Protein AF-A0A0M4FQP2-F1 (afdb_monomer)

Organism: NCBI:txid1441095

Nearest PDB structures (foldseek):
  9crw-assembly1_B  TM=4.700E-01  e=6.001E+00  Candida albicans

Secondary structure (DSSP, 8-state):
--HHHHHHHHHHHHHHHHHHHHHHHHS-GGG--S-HHHHHHHHHHHHHHHHHHHHHHHHHTSPPPTTTT--HHHHHHHHHHHHHT---STT-HHHHHHHHHHHHHHHHHHHHHHHTS--

Radius of gyration: 24.29 Å; Cα contacts (8 Å, |Δi|>4): 59; chains: 1; bounding box: 56×30×66 Å

Mean predicted aligned error: 8.49 Å

Solvent-accessible surface area (backbone atoms only — not comparable to full-atom values): 6906 Å² total; per-residue (Å²): 132,60,63,71,61,54,44,52,52,45,51,51,54,34,51,54,23,48,50,47,38,50,51,39,72,74,31,59,84,95,69,44,88,54,50,74,66,59,36,54,49,21,53,52,45,38,55,51,39,49,51,50,50,51,51,52,50,52,60,73,65,51,76,77,66,92,67,68,91,61,52,63,70,57,48,50,54,50,42,54,56,54,56,73,69,55,80,66,68,91,87,34,63,64,59,53,51,51,50,52,53,48,52,55,50,42,52,54,52,53,52,52,58,66,64,64,78,75,127

Foldseek 3Di:
DPLVVVLVVLVVQLVVLVVLLCQQVVDDPVPRPRDPVSNVVSVVSNVVSVVVNVVSVVVVPDDDDPCPPDDLVVLVVVLVVLVVVQPDDDPSVVSVVVSVVSVVVSVVVVVVVVVVPPD

Sequence (119 aa):
MDWLEERKELERQLIDAKQVVMRYEGALKLYRSVTDSEYQQALKDVYTLYTAIHNGNHDAGKPADPYEGMSVSELRSIYDEKAAEYKGGAGSTRQAAELLSIDTRIQALESAEAGGETD

pLDDT: mean 90.95, std 9.93, range [40.38, 98.44]

Structure (mmCIF, N/CA/C/O backbone):
data_AF-A0A0M4FQP2-F1
#
_entry.id   AF-A0A0M4FQP2-F1
#
loop_
_atom_site.group_PDB
_atom_site.id
_atom_site.type_symbol
_atom_site.label_atom_id
_atom_site.label_alt_id
_atom_site.label_comp_id
_atom_site.label_asym_id
_atom_site.label_entity_id
_atom_site.label_seq_id
_atom_site.pdbx_PDB_ins_code
_atom_site.Cartn_x
_atom_site.Cartn_y
_atom_site.Cartn_z
_atom_site.occupancy
_atom_site.B_iso_or_equiv
_atom_site.auth_seq_id
_atom_site.auth_comp_id
_atom_site.auth_asym_id
_atom_site.auth_atom_id
_atom_site.pdbx_PDB_model_num
ATOM 1 N N . MET A 1 1 ? -3.928 11.722 -9.303 1.00 61.22 1 MET A N 1
ATOM 2 C CA . MET A 1 1 ? -4.256 12.249 -7.962 1.00 61.22 1 MET A CA 1
ATOM 3 C C . MET A 1 1 ? -2.954 12.402 -7.199 1.00 61.22 1 MET A C 1
ATOM 5 O O . MET A 1 1 ? -2.050 11.616 -7.447 1.00 61.22 1 MET A O 1
ATOM 9 N N . ASP A 1 2 ? -2.831 13.425 -6.356 1.00 89.31 2 ASP A N 1
ATOM 10 C CA . ASP A 1 2 ? -1.661 13.610 -5.491 1.00 89.31 2 ASP A CA 1
ATOM 11 C C . ASP A 1 2 ? -1.743 12.625 -4.316 1.00 89.31 2 ASP A C 1
ATOM 13 O O . ASP A 1 2 ? -2.689 12.689 -3.527 1.00 89.31 2 ASP A O 1
ATOM 17 N N . TRP A 1 3 ? -0.765 11.718 -4.209 1.00 92.19 3 TRP A N 1
ATOM 18 C CA . TRP A 1 3 ? -0.686 10.735 -3.123 1.00 92.19 3 TRP A CA 1
ATOM 19 C C . TRP A 1 3 ? -0.749 11.399 -1.745 1.00 92.19 3 TRP A C 1
ATOM 21 O O . TRP A 1 3 ? -1.318 10.834 -0.816 1.00 92.19 3 TRP A O 1
ATOM 31 N N . LEU A 1 4 ? -0.209 12.612 -1.588 1.00 92.88 4 LEU A N 1
ATOM 32 C CA . LEU A 1 4 ? -0.238 13.307 -0.302 1.00 92.88 4 LEU A CA 1
ATOM 33 C C . LEU A 1 4 ? -1.659 13.684 0.125 1.00 92.88 4 LEU A C 1
ATOM 35 O O . LEU A 1 4 ? -1.973 13.599 1.312 1.00 92.88 4 LEU A O 1
ATOM 39 N N . GLU A 1 5 ? -2.520 14.076 -0.812 1.00 94.31 5 GLU A N 1
ATOM 40 C CA . GLU A 1 5 ? -3.924 14.384 -0.518 1.00 94.31 5 GLU A CA 1
ATOM 41 C C . GLU A 1 5 ? -4.735 13.114 -0.248 1.00 94.31 5 GLU A C 1
ATOM 43 O O . GLU A 1 5 ? -5.488 13.058 0.725 1.00 94.31 5 GLU A O 1
ATOM 48 N N . GLU A 1 6 ? -4.521 12.056 -1.032 1.00 95.12 6 GLU A N 1
ATOM 49 C CA . GLU A 1 6 ? -5.155 10.754 -0.789 1.00 95.12 6 GLU A CA 1
ATOM 50 C C . GLU A 1 6 ? -4.748 10.172 0.572 1.00 95.12 6 GLU A C 1
ATOM 52 O O . GLU A 1 6 ? -5.590 9.728 1.354 1.00 95.12 6 GLU A O 1
ATOM 57 N N . ARG A 1 7 ? -3.462 10.259 0.916 1.00 96.56 7 ARG A N 1
ATOM 58 C CA . ARG A 1 7 ? -2.942 9.813 2.206 1.00 96.56 7 ARG A CA 1
ATOM 59 C C . ARG A 1 7 ? -3.582 10.560 3.375 1.00 96.56 7 ARG A C 1
ATOM 61 O O . ARG A 1 7 ? -3.926 9.915 4.362 1.00 96.56 7 ARG A O 1
ATOM 68 N N . LYS A 1 8 ? -3.744 11.886 3.291 1.00 97.12 8 LYS A N 1
ATOM 69 C CA . LYS A 1 8 ? -4.404 12.674 4.352 1.00 97.12 8 LYS A CA 1
ATOM 70 C C . LYS A 1 8 ? -5.832 12.194 4.595 1.00 97.12 8 LYS A C 1
ATOM 72 O O . LYS A 1 8 ? -6.256 12.093 5.746 1.00 97.12 8 LYS A O 1
ATOM 77 N N . GLU A 1 9 ? -6.563 11.881 3.528 1.00 97.31 9 GLU A N 1
ATOM 78 C CA . GLU A 1 9 ? -7.918 11.343 3.635 1.00 97.31 9 GLU A CA 1
ATOM 79 C C . GLU A 1 9 ? -7.926 9.965 4.309 1.00 97.31 9 GLU A C 1
ATOM 81 O O . GLU A 1 9 ? -8.690 9.743 5.250 1.00 97.31 9 GLU A O 1
ATOM 86 N N . LEU A 1 10 ? -7.031 9.064 3.896 1.00 97.75 10 LEU A N 1
ATOM 87 C CA . LEU A 1 10 ? -6.884 7.743 4.515 1.00 97.75 10 LEU A CA 1
ATOM 88 C C . LEU A 1 10 ? -6.498 7.844 6.000 1.00 97.75 10 LEU A C 1
ATOM 90 O O . LEU A 1 10 ? -7.023 7.103 6.831 1.00 97.75 10 LEU A O 1
ATOM 94 N N . GLU A 1 11 ? -5.609 8.773 6.359 1.00 98.19 11 GLU A N 1
ATOM 95 C CA . GLU A 1 11 ? -5.218 9.031 7.749 1.00 98.19 11 GLU A CA 1
ATOM 96 C C . GLU A 1 11 ? -6.398 9.548 8.583 1.00 98.19 11 GLU A C 1
ATOM 98 O O . GLU A 1 11 ? -6.580 9.101 9.720 1.00 98.19 11 GLU A O 1
ATOM 103 N N . ARG A 1 12 ? -7.239 10.428 8.023 1.00 98.44 12 ARG A N 1
ATOM 104 C CA . ARG A 1 12 ? -8.466 10.900 8.682 1.00 98.44 12 ARG A CA 1
ATOM 105 C C . ARG A 1 12 ? -9.424 9.744 8.959 1.00 98.44 12 ARG A C 1
ATOM 107 O O . ARG A 1 12 ? -9.820 9.547 10.105 1.00 98.44 12 ARG A O 1
ATOM 114 N N . GLN A 1 13 ? -9.725 8.941 7.942 1.00 98.31 13 GLN A N 1
ATOM 115 C CA . GLN A 1 13 ? -10.599 7.771 8.078 1.00 98.31 13 GLN A CA 1
ATOM 116 C C . GLN A 1 13 ? -10.046 6.763 9.095 1.00 98.31 13 GLN A C 1
ATOM 118 O O . GLN A 1 13 ? -10.797 6.183 9.880 1.00 98.31 13 GLN A O 1
ATOM 123 N N . LEU A 1 14 ? -8.721 6.587 9.135 1.00 98.38 14 LEU A N 1
ATOM 124 C CA . LEU A 1 14 ? -8.065 5.702 10.095 1.00 98.38 14 LEU A CA 1
ATOM 125 C C . LEU A 1 14 ? -8.238 6.206 11.532 1.00 98.38 14 LEU A C 1
ATOM 127 O O . LEU A 1 14 ? -8.453 5.402 12.442 1.00 98.38 14 LEU A O 1
ATOM 131 N N . ILE A 1 15 ? -8.133 7.518 11.754 1.00 98.38 15 ILE A N 1
ATOM 132 C CA . ILE A 1 15 ? -8.385 8.131 13.064 1.00 98.38 15 ILE A CA 1
ATOM 133 C C . ILE A 1 15 ? -9.844 7.912 13.474 1.00 98.38 15 ILE A C 1
ATOM 135 O O . ILE A 1 15 ? -10.086 7.469 14.598 1.00 98.38 15 ILE A O 1
ATOM 139 N N . ASP A 1 16 ? -10.798 8.144 12.573 1.00 98.25 16 ASP A N 1
ATOM 140 C CA . ASP A 1 16 ? -12.227 7.965 12.851 1.00 98.25 16 ASP A CA 1
ATOM 141 C C . ASP A 1 16 ? -12.557 6.508 13.219 1.00 98.25 16 ASP A C 1
ATOM 143 O O . ASP A 1 16 ? -13.209 6.247 14.236 1.00 98.25 16 ASP A O 1
ATOM 147 N N . ALA A 1 17 ? -12.027 5.539 12.465 1.00 98.31 17 ALA A N 1
ATOM 148 C CA . ALA A 1 17 ? -12.190 4.115 12.760 1.00 98.31 17 ALA A CA 1
ATOM 149 C C . ALA A 1 17 ? -11.592 3.745 14.131 1.00 98.31 17 ALA A C 1
ATOM 151 O O . ALA A 1 17 ? -12.241 3.078 14.944 1.00 98.31 17 ALA A O 1
ATOM 152 N N . LYS A 1 18 ? -10.394 4.250 14.457 1.00 98.25 18 LYS A N 1
ATOM 153 C CA . LYS A 1 18 ? -9.782 4.056 15.784 1.00 98.25 18 LYS A CA 1
ATOM 154 C C . LYS A 1 18 ? -10.634 4.647 16.906 1.00 98.25 18 LYS A C 1
ATOM 156 O O . LYS A 1 18 ? -10.748 4.032 17.963 1.00 98.25 18 LYS A O 1
ATOM 161 N N . GLN A 1 19 ? -11.270 5.798 16.696 1.00 98.00 19 GLN A N 1
ATOM 162 C CA . GLN A 1 19 ? -12.166 6.385 17.694 1.00 98.00 19 GLN A CA 1
ATOM 163 C C . GLN A 1 19 ? -13.417 5.529 17.938 1.00 98.00 19 GLN A C 1
ATOM 165 O O . GLN A 1 19 ? -13.909 5.477 19.066 1.00 98.00 19 GLN A O 1
ATOM 170 N N . VAL A 1 20 ? -13.953 4.851 16.918 1.00 97.75 20 VAL A N 1
ATOM 171 C CA . VAL A 1 20 ? -15.063 3.893 17.093 1.00 97.75 20 VAL A CA 1
ATOM 172 C C . VAL A 1 20 ? -14.618 2.704 17.949 1.00 97.75 20 VAL A C 1
ATOM 174 O O . VAL A 1 20 ? -15.292 2.380 18.928 1.00 97.75 20 VAL A O 1
ATOM 177 N N . VAL A 1 21 ? -13.450 2.127 17.648 1.00 97.62 21 VAL A N 1
ATOM 178 C CA . VAL A 1 21 ? -12.837 1.039 18.435 1.00 97.62 21 VAL A CA 1
ATOM 179 C C . VAL A 1 21 ? -12.659 1.458 19.896 1.00 97.62 21 VAL A C 1
ATOM 181 O O . VAL A 1 21 ? -13.162 0.790 20.799 1.00 97.62 21 VAL A O 1
ATOM 184 N N . MET A 1 22 ? -12.041 2.618 20.138 1.00 97.19 22 MET A N 1
ATOM 185 C CA . MET A 1 22 ? -11.809 3.137 21.490 1.00 97.19 22 MET A CA 1
ATOM 186 C C . MET A 1 22 ? -13.109 3.381 22.265 1.00 97.19 22 MET A C 1
ATOM 188 O O . MET A 1 22 ? -13.172 3.091 23.458 1.00 97.19 22 MET A O 1
ATOM 192 N N . ARG A 1 23 ? -14.160 3.896 21.611 1.00 96.00 23 ARG A N 1
ATOM 193 C CA . ARG A 1 23 ? -15.470 4.107 22.253 1.00 96.00 23 ARG A CA 1
ATOM 194 C C . ARG A 1 23 ? -16.134 2.794 22.656 1.00 96.00 23 ARG A C 1
ATOM 196 O O . ARG A 1 23 ? -16.736 2.731 23.725 1.00 96.00 23 ARG A O 1
ATOM 203 N N . TYR A 1 24 ? -16.025 1.757 21.829 1.00 96.38 24 TYR A N 1
ATOM 204 C CA . TYR A 1 24 ? -16.579 0.439 22.136 1.00 96.38 24 TYR A CA 1
ATOM 205 C C . TYR A 1 24 ? -15.830 -0.253 23.286 1.00 96.38 24 TYR A C 1
ATOM 207 O O . TYR A 1 24 ? -16.453 -0.782 24.211 1.00 96.38 24 TYR A O 1
ATOM 215 N N . GLU A 1 25 ? -14.497 -0.226 23.249 1.00 94.81 25 GLU A N 1
ATOM 216 C CA . GLU A 1 25 ? -13.637 -0.880 24.244 1.00 94.81 25 GLU A CA 1
ATOM 217 C C . GLU A 1 25 ? -13.626 -0.141 25.586 1.00 94.81 25 GLU A C 1
ATOM 219 O O . GLU A 1 25 ? -13.598 -0.776 26.640 1.00 94.81 25 GLU A O 1
ATOM 224 N N . GLY A 1 26 ? -13.711 1.192 25.560 1.00 94.06 26 GLY A N 1
ATOM 225 C CA . GLY A 1 26 ? -13.725 2.036 26.755 1.00 94.06 26 GLY A CA 1
ATOM 226 C C . GLY A 1 26 ? -15.061 2.072 27.504 1.00 94.06 26 GLY A C 1
ATOM 227 O O . GLY A 1 26 ? -15.108 2.563 28.631 1.00 94.06 26 GLY A O 1
ATOM 228 N N . ALA A 1 27 ? -16.148 1.563 26.915 1.00 93.00 27 ALA A N 1
ATOM 229 C CA . ALA A 1 27 ? -17.471 1.553 27.533 1.00 93.00 27 ALA A CA 1
ATOM 230 C C . ALA A 1 27 ? -17.862 0.158 28.050 1.00 93.00 27 ALA A C 1
ATOM 232 O O . ALA A 1 27 ? -17.754 -0.859 27.353 1.00 93.00 27 ALA A O 1
ATOM 233 N N . LEU A 1 28 ? -18.403 0.114 29.274 1.00 90.25 28 LEU A N 1
ATOM 234 C CA . LEU A 1 28 ? -19.067 -1.080 29.802 1.00 90.25 28 LEU A CA 1
ATOM 235 C C . LEU A 1 28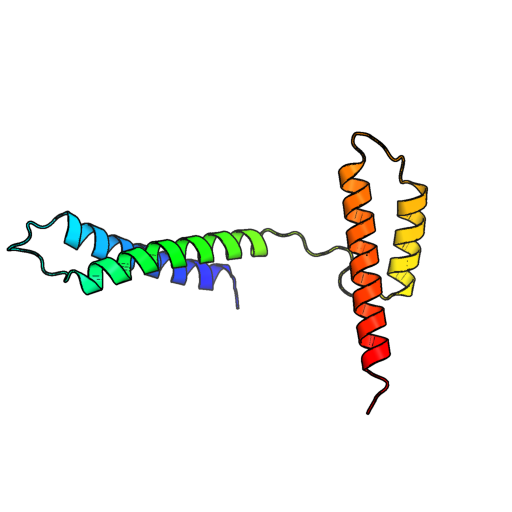 ? -20.244 -1.455 28.900 1.00 90.25 28 LEU A C 1
ATOM 237 O O . LEU A 1 28 ? -20.958 -0.578 28.423 1.00 90.25 28 LEU A O 1
ATOM 241 N N . LYS A 1 29 ? -20.500 -2.758 28.735 1.00 87.75 29 LYS A N 1
ATOM 242 C CA . LYS A 1 29 ? -21.497 -3.286 27.787 1.00 87.75 29 LYS A CA 1
ATOM 243 C C . LYS A 1 29 ? -22.873 -2.606 27.874 1.00 87.75 29 LYS A C 1
ATOM 245 O O . LYS A 1 29 ? -23.471 -2.341 26.841 1.00 87.75 29 LYS A O 1
ATOM 250 N N . LEU A 1 30 ? -23.352 -2.302 29.084 1.00 89.00 30 LEU A N 1
ATOM 251 C CA . LEU A 1 30 ? -24.654 -1.655 29.319 1.00 89.00 30 LEU A CA 1
ATOM 252 C C . LEU A 1 30 ? -24.710 -0.172 28.905 1.00 89.00 30 LEU A C 1
ATOM 254 O O . LEU A 1 30 ? -25.800 0.367 28.756 1.00 89.00 30 LEU A O 1
ATOM 258 N N . TYR A 1 31 ? -23.560 0.479 28.721 1.00 89.75 31 TYR A N 1
ATOM 259 C CA . TYR A 1 31 ? -23.434 1.900 28.376 1.00 89.75 31 TYR A CA 1
ATOM 260 C C . TYR A 1 31 ? -22.789 2.121 27.000 1.00 89.75 31 TYR A C 1
ATOM 262 O O . TYR A 1 31 ? -22.376 3.236 26.681 1.00 89.75 31 TYR A O 1
ATOM 270 N N . ARG A 1 32 ? -22.662 1.070 26.181 1.00 90.50 32 ARG A N 1
ATOM 271 C CA . ARG A 1 32 ? -22.092 1.185 24.835 1.00 90.50 32 ARG A CA 1
ATOM 272 C C . ARG A 1 32 ? -23.063 1.892 23.899 1.00 90.50 32 ARG A C 1
ATOM 274 O O . ARG A 1 32 ? -24.208 1.480 23.757 1.00 90.50 32 ARG A O 1
ATOM 281 N N . SER A 1 33 ? -22.564 2.925 23.229 1.00 93.44 33 SER A N 1
ATOM 282 C CA . SER A 1 33 ? -23.235 3.577 22.101 1.00 93.44 33 SER A CA 1
ATOM 283 C C . SER A 1 33 ? -22.831 2.991 20.747 1.00 93.44 33 SER A C 1
ATOM 285 O O . SER A 1 33 ? -23.552 3.173 19.777 1.00 93.44 33 SER A O 1
ATOM 287 N N . VAL A 1 34 ? -21.693 2.294 20.692 1.00 94.94 34 VAL A N 1
ATOM 288 C CA . VAL A 1 34 ? -21.206 1.577 19.510 1.00 94.94 34 VAL A CA 1
ATOM 289 C C . VAL A 1 34 ? -21.688 0.134 19.583 1.00 94.94 34 VAL A C 1
ATOM 291 O O . VAL A 1 34 ? -21.508 -0.537 20.603 1.00 94.94 34 VAL A O 1
ATOM 294 N N . THR A 1 35 ? -22.294 -0.347 18.507 1.00 96.06 35 THR A N 1
ATOM 295 C CA . THR A 1 35 ? -22.738 -1.736 18.372 1.00 96.06 35 THR A CA 1
ATOM 296 C C . THR A 1 35 ? -21.574 -2.673 18.052 1.00 96.06 35 THR A C 1
ATOM 298 O O . THR A 1 35 ? -20.551 -2.265 17.502 1.00 96.06 35 THR A O 1
ATOM 301 N N . ASP A 1 36 ? -21.745 -3.966 18.333 1.00 95.62 36 ASP A N 1
ATOM 302 C CA . ASP A 1 36 ? -20.751 -4.990 17.994 1.00 95.62 36 ASP A CA 1
ATOM 303 C C . ASP A 1 36 ? -20.441 -5.002 16.482 1.00 95.62 36 ASP A C 1
ATOM 305 O O . ASP A 1 36 ? -19.293 -5.198 16.094 1.00 95.62 36 ASP A O 1
ATOM 309 N N . SER A 1 37 ? -21.433 -4.735 15.621 1.00 97.25 37 SER A N 1
ATOM 310 C CA . SER A 1 37 ? -21.235 -4.668 14.165 1.00 97.25 37 SER A CA 1
ATOM 311 C C . SER A 1 37 ? -20.389 -3.466 13.746 1.00 97.25 37 SER A C 1
ATOM 313 O O . SER A 1 37 ? -19.492 -3.614 12.920 1.00 97.25 37 SER A O 1
ATOM 315 N N . GLU A 1 38 ? -20.656 -2.283 14.305 1.00 97.56 38 GLU A N 1
ATOM 316 C CA . GLU A 1 38 ? -19.857 -1.079 14.040 1.00 97.56 38 GLU A CA 1
ATOM 317 C C . GLU A 1 38 ? -18.422 -1.252 14.538 1.00 97.56 38 GLU A C 1
ATOM 319 O O . GLU A 1 38 ? -17.483 -0.846 13.862 1.00 97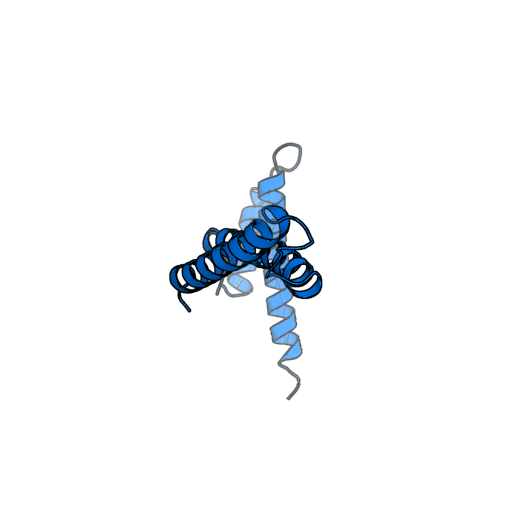.56 38 GLU A O 1
ATOM 324 N N . TYR A 1 39 ? -18.240 -1.916 15.681 1.00 97.75 39 TYR A N 1
ATOM 325 C CA . TYR A 1 39 ? -16.919 -2.267 16.191 1.00 97.75 39 TYR A CA 1
ATOM 326 C C . TYR A 1 39 ? -16.164 -3.220 15.256 1.00 97.75 39 TYR A C 1
ATOM 328 O O . TYR A 1 39 ? -15.008 -2.962 14.925 1.00 97.75 39 TYR A O 1
ATOM 336 N N . GLN A 1 40 ? -16.805 -4.299 14.795 1.00 98.31 40 GLN A N 1
ATOM 337 C CA . GLN A 1 40 ? -16.175 -5.249 13.870 1.00 98.31 40 GLN A CA 1
ATOM 338 C C . GLN A 1 40 ? -15.812 -4.591 12.536 1.00 98.31 40 GLN A C 1
ATOM 340 O O . GLN A 1 40 ? -14.728 -4.833 12.001 1.00 98.31 40 GLN A O 1
ATOM 345 N N . GLN A 1 41 ? -16.686 -3.725 12.021 1.00 98.31 41 GLN A N 1
ATOM 346 C CA . GLN A 1 41 ? -16.393 -2.958 10.819 1.00 98.31 41 GLN A CA 1
ATOM 347 C C . GLN A 1 41 ? -15.213 -2.005 11.051 1.00 98.31 41 GLN A C 1
ATOM 349 O O . GLN A 1 41 ? -14.264 -2.023 10.273 1.00 98.31 41 GLN A O 1
ATOM 354 N N . ALA A 1 42 ? -15.199 -1.268 12.164 1.00 98.25 42 ALA A N 1
ATOM 355 C CA . ALA A 1 42 ? -14.106 -0.360 12.497 1.00 98.25 42 ALA A CA 1
ATOM 356 C C . ALA A 1 42 ? -12.757 -1.083 12.653 1.00 98.25 42 ALA A C 1
ATOM 358 O O . ALA A 1 42 ? -11.737 -0.570 12.198 1.00 98.25 42 ALA A O 1
ATOM 359 N N . LEU A 1 43 ? -12.725 -2.292 13.229 1.00 98.38 43 LEU A N 1
ATOM 360 C CA . LEU A 1 43 ? -11.508 -3.112 13.265 1.00 98.38 43 LEU A CA 1
ATOM 361 C C . LEU A 1 43 ? -11.007 -3.435 11.853 1.00 98.38 43 LEU A C 1
ATOM 363 O O . LEU A 1 43 ? -9.824 -3.252 11.560 1.00 98.38 43 LEU A O 1
ATOM 367 N N . LYS A 1 44 ? -11.898 -3.888 10.966 1.00 98.44 44 LYS A N 1
ATOM 368 C CA . LYS A 1 44 ? -11.555 -4.176 9.567 1.00 98.44 44 LYS A CA 1
ATOM 369 C C . LYS A 1 44 ? -11.041 -2.931 8.845 1.00 98.44 44 LYS A C 1
ATOM 371 O O . LYS A 1 44 ? -10.059 -3.023 8.103 1.00 98.44 44 LYS A O 1
ATOM 376 N N . ASP A 1 45 ? -11.673 -1.788 9.077 1.00 98.19 45 ASP A N 1
ATOM 377 C CA . ASP A 1 45 ? -11.287 -0.517 8.470 1.00 98.19 45 ASP A CA 1
ATOM 378 C C . ASP A 1 45 ? -9.896 -0.093 8.943 1.00 98.19 45 ASP A C 1
ATOM 380 O O . ASP A 1 45 ? -9.058 0.254 8.116 1.00 98.19 45 ASP A O 1
ATOM 384 N N . VAL A 1 46 ? -9.585 -0.230 10.238 1.00 98.38 46 VAL A N 1
ATOM 385 C CA . VAL A 1 46 ? -8.239 0.047 10.772 1.00 98.38 46 VAL A CA 1
ATOM 386 C C . VAL A 1 46 ? -7.167 -0.767 10.045 1.00 98.38 46 VAL A C 1
ATOM 388 O O . VAL A 1 46 ? -6.157 -0.197 9.626 1.00 98.38 46 VAL A O 1
ATOM 391 N N . TYR A 1 47 ? -7.377 -2.074 9.864 1.00 97.44 47 TYR A N 1
ATOM 392 C CA . TYR A 1 47 ? -6.427 -2.920 9.133 1.00 97.44 47 TYR A CA 1
ATOM 393 C C . TYR A 1 47 ? -6.308 -2.510 7.664 1.00 97.44 47 TYR A C 1
ATOM 395 O O . TYR A 1 47 ? -5.201 -2.329 7.159 1.00 97.44 47 TYR A O 1
ATOM 403 N N . THR A 1 48 ? -7.442 -2.325 6.990 1.00 98.19 48 THR A N 1
ATOM 404 C CA . THR A 1 48 ? -7.488 -2.014 5.555 1.00 98.19 48 THR A CA 1
ATOM 405 C C . THR A 1 48 ? -6.812 -0.678 5.254 1.00 98.19 48 THR A C 1
ATOM 407 O O . THR A 1 48 ? -5.966 -0.595 4.363 1.00 98.19 48 THR A O 1
ATOM 410 N N . LEU A 1 49 ? -7.130 0.356 6.033 1.00 98.25 49 LEU A N 1
ATOM 411 C CA . LEU A 1 49 ? -6.578 1.699 5.872 1.00 98.25 49 LEU A CA 1
ATOM 412 C C . LEU A 1 49 ? -5.082 1.731 6.194 1.00 98.25 49 LEU A C 1
ATOM 414 O O . LEU A 1 49 ? -4.319 2.380 5.483 1.00 98.25 49 LEU A O 1
ATOM 418 N N . TYR A 1 50 ? -4.634 0.988 7.211 1.00 97.50 50 TYR A N 1
ATOM 419 C CA . TYR A 1 50 ? -3.205 0.867 7.502 1.00 97.50 50 TYR A CA 1
ATOM 420 C C . TYR A 1 50 ? -2.436 0.248 6.329 1.00 97.50 50 TYR A C 1
ATOM 422 O O . TYR A 1 50 ? -1.405 0.783 5.920 1.00 97.50 50 TYR A O 1
ATOM 430 N N . THR A 1 51 ? -2.948 -0.843 5.754 1.00 97.56 51 THR A N 1
ATOM 431 C CA . THR A 1 51 ? -2.346 -1.479 4.574 1.00 97.56 51 THR A CA 1
ATOM 432 C C . THR A 1 51 ? -2.337 -0.542 3.369 1.00 97.56 51 THR A C 1
ATOM 434 O O . THR A 1 51 ? -1.314 -0.447 2.695 1.00 97.56 51 THR A O 1
ATOM 437 N N . ALA A 1 52 ? -3.427 0.186 3.117 1.00 97.19 52 ALA A N 1
ATOM 438 C CA . ALA A 1 52 ? -3.495 1.151 2.020 1.00 97.19 52 ALA A CA 1
ATOM 439 C C . ALA A 1 52 ? -2.441 2.262 2.169 1.00 97.19 52 ALA A C 1
ATOM 441 O O . ALA A 1 52 ? -1.689 2.529 1.233 1.00 97.19 52 ALA A O 1
ATOM 442 N N . ILE A 1 53 ? -2.315 2.845 3.366 1.00 97.25 53 ILE A N 1
ATOM 443 C CA . ILE A 1 53 ? -1.299 3.866 3.663 1.00 97.25 53 ILE A CA 1
ATOM 444 C C . ILE A 1 53 ? 0.114 3.295 3.503 1.00 97.25 53 ILE A C 1
ATOM 446 O O . ILE A 1 53 ? 0.986 3.954 2.937 1.00 97.25 53 ILE A O 1
ATOM 450 N N . HIS A 1 54 ? 0.359 2.079 3.997 1.00 95.25 54 HIS A N 1
ATOM 451 C CA . HIS A 1 54 ? 1.659 1.425 3.874 1.00 95.25 54 HIS A CA 1
ATOM 452 C C . HIS A 1 54 ? 2.050 1.212 2.407 1.00 95.25 54 HIS A C 1
ATOM 454 O O . HIS A 1 54 ? 3.139 1.617 2.002 1.00 95.25 54 HIS A O 1
ATOM 460 N N . ASN A 1 55 ? 1.147 0.639 1.611 1.00 93.94 55 ASN A N 1
ATOM 461 C CA . ASN A 1 55 ? 1.391 0.349 0.201 1.00 93.94 55 ASN A CA 1
ATOM 462 C C . ASN A 1 55 ? 1.571 1.626 -0.617 1.00 93.94 55 ASN A C 1
ATOM 464 O O . ASN A 1 55 ? 2.534 1.729 -1.367 1.00 93.94 55 ASN A O 1
ATOM 468 N N . GLY A 1 56 ? 0.712 2.629 -0.430 1.00 94.62 56 GLY A N 1
ATOM 469 C CA . GLY A 1 56 ? 0.858 3.877 -1.173 1.00 94.62 56 GLY A CA 1
ATOM 470 C C . GLY A 1 56 ? 2.121 4.652 -0.788 1.00 94.62 56 GLY A C 1
ATOM 471 O O . GLY A 1 56 ? 2.773 5.216 -1.658 1.00 94.62 56 GLY A O 1
ATOM 472 N N . ASN A 1 57 ? 2.560 4.613 0.479 1.00 93.12 57 ASN A N 1
ATOM 473 C CA . ASN A 1 57 ? 3.858 5.185 0.866 1.00 93.12 57 ASN A CA 1
ATOM 474 C C . ASN A 1 57 ? 5.027 4.427 0.233 1.00 93.12 57 ASN A C 1
ATOM 476 O O . ASN A 1 57 ? 6.010 5.046 -0.170 1.00 93.12 57 ASN A O 1
ATOM 480 N N . HIS A 1 58 ? 4.930 3.100 0.164 1.00 90.00 58 HIS A N 1
ATOM 481 C CA . HIS A 1 58 ? 5.913 2.278 -0.525 1.00 90.00 58 HIS A CA 1
ATOM 482 C C . HIS A 1 58 ? 5.972 2.633 -2.015 1.00 90.00 58 HIS A C 1
ATOM 484 O O . HIS A 1 58 ? 7.060 2.853 -2.533 1.00 90.00 58 HIS A O 1
ATOM 490 N N . ASP A 1 59 ? 4.827 2.767 -2.683 1.00 88.38 59 ASP A N 1
ATOM 491 C CA . ASP A 1 59 ? 4.754 3.081 -4.110 1.00 88.38 59 ASP A CA 1
ATOM 492 C C . ASP A 1 59 ? 5.208 4.510 -4.425 1.00 88.38 59 ASP A C 1
ATOM 494 O O . ASP A 1 59 ? 5.994 4.704 -5.347 1.00 88.38 59 ASP A O 1
ATOM 498 N N . ALA A 1 60 ? 4.814 5.498 -3.621 1.00 88.69 60 ALA A N 1
ATOM 499 C CA . ALA A 1 60 ? 5.277 6.878 -3.766 1.00 88.69 60 ALA A CA 1
ATOM 500 C C . ALA A 1 60 ? 6.774 7.052 -3.449 1.00 88.69 60 ALA A C 1
ATOM 502 O O . ALA A 1 60 ? 7.396 8.012 -3.899 1.00 88.69 60 ALA A O 1
ATOM 503 N N . GLY A 1 61 ? 7.349 6.146 -2.653 1.00 84.00 61 GLY A N 1
ATOM 504 C CA . GLY A 1 61 ? 8.774 6.115 -2.333 1.00 84.00 61 GLY A CA 1
ATOM 505 C C . GLY A 1 61 ? 9.62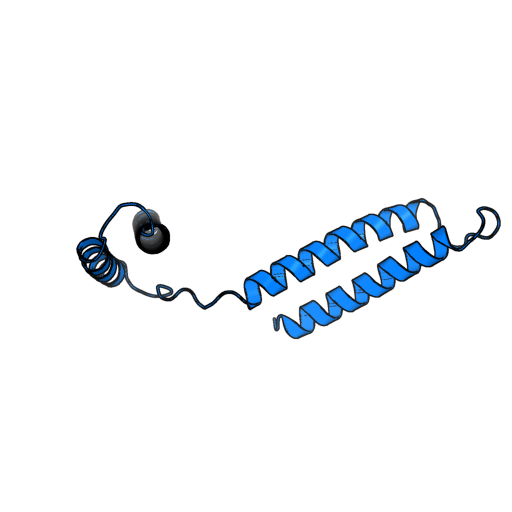6 5.336 -3.335 1.00 84.00 61 GLY A C 1
ATOM 506 O O . GLY A 1 61 ? 10.854 5.356 -3.212 1.00 84.00 61 GLY A O 1
ATOM 507 N N . LYS A 1 62 ? 9.019 4.638 -4.307 1.00 82.56 62 LYS A N 1
ATOM 508 C CA . LYS A 1 62 ? 9.777 3.936 -5.345 1.00 82.56 62 LYS A CA 1
ATOM 509 C C . LYS A 1 62 ? 10.488 4.962 -6.229 1.00 82.56 62 LYS A C 1
ATOM 511 O O . LYS A 1 62 ? 9.848 5.903 -6.699 1.00 82.56 62 LYS A O 1
ATOM 516 N N . PRO A 1 63 ? 11.797 4.797 -6.486 1.00 78.94 63 PRO A N 1
ATOM 517 C CA . PRO A 1 63 ? 12.430 5.549 -7.556 1.00 78.94 63 PRO A CA 1
ATOM 518 C C . PRO A 1 63 ? 11.725 5.217 -8.874 1.00 78.94 63 PRO A C 1
ATOM 520 O O . PRO A 1 63 ? 11.279 4.083 -9.062 1.00 78.94 63 PRO A O 1
ATOM 523 N N . ALA A 1 64 ? 11.635 6.205 -9.766 1.00 79.50 64 ALA A N 1
ATOM 524 C CA . ALA A 1 64 ? 11.172 5.968 -11.128 1.00 79.50 64 ALA A CA 1
ATOM 525 C C . ALA A 1 64 ? 11.981 4.820 -11.744 1.00 79.50 64 ALA A C 1
ATOM 527 O O . ALA A 1 64 ? 13.194 4.731 -11.514 1.00 79.50 64 ALA A O 1
ATOM 528 N N . ASP A 1 65 ? 11.308 3.940 -12.485 1.00 82.88 65 ASP A N 1
ATOM 529 C CA . ASP A 1 65 ? 11.994 2.866 -13.192 1.00 82.88 65 ASP A CA 1
ATOM 530 C C . ASP A 1 65 ? 12.937 3.511 -14.224 1.00 82.88 65 ASP A C 1
ATOM 532 O O . ASP A 1 65 ? 12.471 4.227 -15.114 1.00 82.88 65 ASP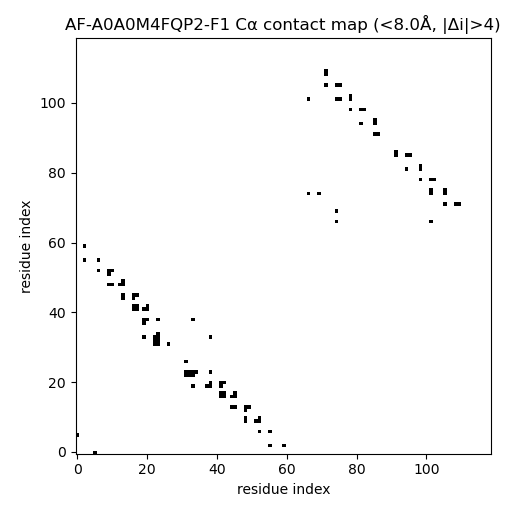 A O 1
ATOM 536 N N . PRO A 1 66 ? 14.265 3.315 -14.107 1.00 86.38 66 PRO A N 1
ATOM 537 C CA . PRO A 1 66 ? 15.228 3.949 -15.003 1.00 86.38 66 PRO A CA 1
ATOM 538 C C . PRO A 1 66 ? 15.077 3.503 -16.464 1.00 86.38 66 PRO A C 1
ATOM 540 O O . PRO A 1 66 ? 15.654 4.139 -17.343 1.00 86.38 66 PRO A O 1
ATOM 543 N N . TYR A 1 67 ? 14.328 2.429 -16.720 1.00 89.56 67 TYR A N 1
ATOM 544 C CA . TYR A 1 67 ? 14.094 1.849 -18.040 1.00 89.56 67 TYR A CA 1
ATOM 545 C C . TYR A 1 67 ? 12.712 2.196 -18.612 1.00 89.56 67 TYR A C 1
ATOM 547 O O . TYR A 1 67 ? 12.346 1.741 -19.701 1.00 89.56 67 TYR A O 1
ATOM 555 N N . GLU A 1 68 ? 11.912 2.981 -17.887 1.00 87.06 68 GLU A N 1
ATOM 556 C CA . GLU A 1 68 ? 10.582 3.377 -18.331 1.00 87.06 68 GLU A CA 1
ATOM 557 C C . GLU A 1 68 ? 10.654 4.225 -19.612 1.00 87.06 68 GLU A C 1
ATOM 559 O O . GLU A 1 68 ? 11.429 5.172 -19.720 1.00 87.06 68 GLU A O 1
ATOM 564 N N . GLY A 1 69 ? 9.837 3.873 -20.609 1.00 87.62 69 GLY A N 1
ATOM 565 C CA . GLY A 1 69 ? 9.761 4.586 -21.890 1.00 87.62 69 GLY A CA 1
ATOM 566 C C . GLY A 1 69 ? 10.871 4.279 -22.905 1.00 87.62 69 GLY A C 1
ATOM 567 O O . GLY A 1 69 ? 10.792 4.786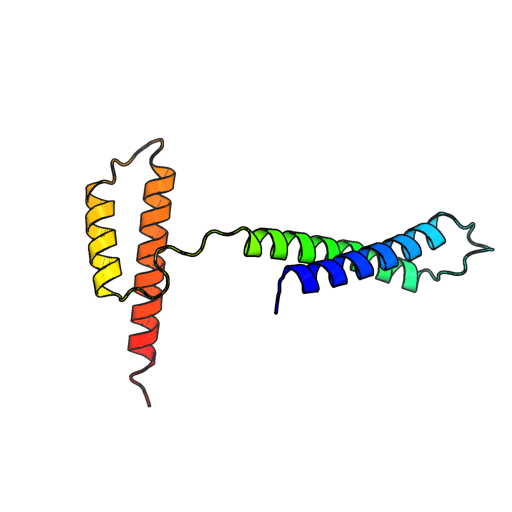 -24.021 1.00 87.62 69 GLY A O 1
ATOM 568 N N . MET A 1 70 ? 11.865 3.449 -22.569 1.00 93.62 70 MET A N 1
ATOM 569 C CA . MET A 1 70 ? 12.891 3.008 -23.525 1.00 93.62 70 MET A CA 1
ATOM 570 C C . MET A 1 70 ? 12.338 1.997 -24.537 1.00 93.62 70 MET A C 1
ATOM 572 O O . MET A 1 70 ? 11.476 1.173 -24.215 1.00 93.62 70 MET A O 1
ATOM 576 N N . SER A 1 71 ? 12.871 2.036 -25.756 1.00 94.44 71 SER A N 1
ATOM 577 C CA . SER A 1 71 ? 12.581 1.057 -26.807 1.00 94.44 71 SER A CA 1
ATOM 578 C C . SER A 1 71 ? 13.238 -0.301 -26.533 1.00 94.44 71 SER A C 1
ATOM 580 O O . SER A 1 71 ? 14.251 -0.393 -25.837 1.00 94.44 71 SER A O 1
ATOM 582 N N . VAL A 1 72 ? 12.722 -1.367 -27.159 1.00 94.06 72 VAL A N 1
ATOM 583 C CA . VAL A 1 72 ? 13.313 -2.718 -27.077 1.00 94.06 72 VAL A CA 1
ATOM 584 C C . VAL A 1 72 ? 14.794 -2.717 -27.476 1.00 94.06 72 VAL A C 1
ATOM 586 O O . VAL A 1 72 ? 15.611 -3.364 -26.823 1.00 94.06 72 VAL A O 1
ATOM 589 N N . SER A 1 73 ? 15.174 -1.963 -28.514 1.00 94.56 73 SER A N 1
ATOM 590 C CA . SER A 1 73 ? 16.569 -1.874 -28.964 1.00 94.56 73 SER A CA 1
ATOM 591 C C . SER A 1 73 ? 17.498 -1.215 -27.945 1.00 94.56 73 SER A C 1
ATOM 593 O O . SER A 1 73 ? 18.621 -1.681 -27.759 1.00 94.56 73 SER A O 1
ATOM 595 N N . GLU A 1 74 ? 17.041 -0.159 -27.269 1.00 95.38 74 GLU A N 1
ATOM 596 C CA . GLU A 1 74 ? 17.828 0.515 -26.228 1.00 95.38 74 GLU A CA 1
ATOM 597 C C . GLU A 1 74 ? 18.001 -0.398 -25.012 1.00 95.38 74 GLU A C 1
ATOM 599 O O . GLU A 1 74 ? 19.114 -0.559 -24.514 1.00 95.38 74 GLU A O 1
ATOM 604 N N . LEU A 1 75 ? 16.925 -1.072 -24.594 1.00 96.19 75 LEU A N 1
ATOM 605 C CA . LEU A 1 75 ? 16.957 -2.024 -23.484 1.00 96.19 75 LEU A CA 1
ATOM 606 C C . LEU A 1 75 ? 17.896 -3.201 -23.754 1.00 96.19 75 LEU A C 1
ATOM 608 O O . LEU A 1 75 ? 18.662 -3.572 -22.869 1.00 96.19 75 LEU A O 1
ATOM 612 N N . ARG A 1 76 ? 17.888 -3.757 -24.972 1.00 96.19 76 ARG A N 1
ATOM 613 C CA . ARG A 1 76 ? 18.819 -4.827 -25.370 1.00 96.19 76 ARG A CA 1
ATOM 614 C C . ARG A 1 76 ? 20.275 -4.361 -25.319 1.00 96.19 76 ARG A C 1
ATOM 616 O O . ARG A 1 76 ? 21.113 -5.071 -24.776 1.00 96.19 76 ARG A O 1
ATOM 623 N N . SER A 1 77 ? 20.568 -3.147 -25.794 1.00 97.00 77 SER A N 1
ATOM 624 C CA . SER A 1 77 ? 21.923 -2.585 -25.708 1.00 97.00 77 S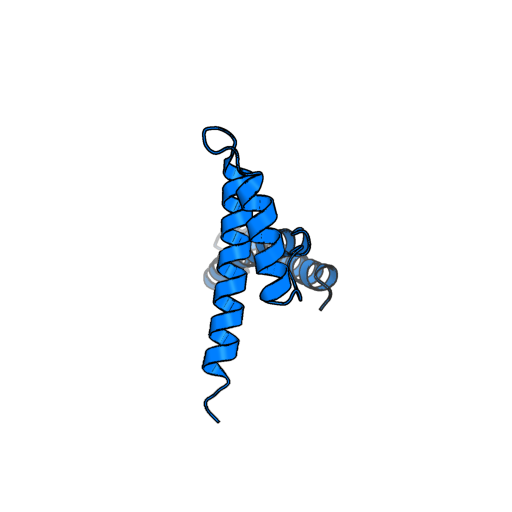ER A CA 1
ATOM 625 C C . SER A 1 77 ? 22.398 -2.438 -24.259 1.00 97.00 77 SER A C 1
ATOM 627 O O . SER A 1 77 ? 23.545 -2.761 -23.956 1.00 97.00 77 SER A O 1
ATOM 629 N N . ILE A 1 78 ? 21.529 -1.962 -23.360 1.00 95.81 78 ILE A N 1
ATOM 630 C CA . ILE A 1 78 ? 21.852 -1.826 -21.931 1.00 95.81 78 ILE A CA 1
ATOM 631 C C . ILE A 1 78 ? 22.021 -3.205 -21.289 1.00 95.81 78 ILE A C 1
ATOM 633 O O . ILE A 1 78 ? 22.942 -3.405 -20.499 1.00 95.81 78 ILE A O 1
ATOM 637 N N . TYR A 1 79 ? 21.152 -4.162 -21.622 1.00 95.69 79 TYR A N 1
ATOM 638 C CA . TYR A 1 79 ? 21.257 -5.533 -21.137 1.00 95.69 79 TYR A CA 1
ATOM 639 C C . TYR A 1 79 ? 22.620 -6.135 -21.483 1.00 95.69 79 TYR A C 1
ATOM 641 O O . TYR A 1 79 ? 23.290 -6.659 -20.596 1.00 95.69 79 TYR A O 1
ATOM 649 N N . ASP A 1 80 ? 23.059 -6.006 -22.736 1.00 95.75 80 ASP A N 1
ATOM 650 C CA . ASP A 1 80 ? 24.337 -6.548 -23.199 1.00 95.75 80 ASP A CA 1
ATOM 651 C C . ASP A 1 80 ? 25.530 -5.911 -22.467 1.00 95.75 80 ASP A C 1
ATOM 653 O O . ASP A 1 80 ? 26.445 -6.618 -22.034 1.00 95.75 80 ASP A O 1
ATOM 657 N N . GLU A 1 81 ? 25.501 -4.591 -22.255 1.00 95.50 81 GLU A N 1
ATOM 658 C CA . GLU A 1 81 ? 26.515 -3.872 -21.472 1.00 95.50 81 GLU A CA 1
ATOM 659 C C . GLU A 1 81 ? 26.567 -4.381 -20.021 1.00 95.50 81 GLU A C 1
ATOM 661 O O . GLU A 1 81 ? 27.624 -4.770 -19.517 1.00 95.50 81 GLU A O 1
ATOM 666 N N . LYS A 1 82 ? 25.412 -4.459 -19.353 1.00 92.75 82 LYS A N 1
ATOM 667 C CA . LYS A 1 82 ? 25.305 -4.921 -17.960 1.00 92.75 82 LYS A CA 1
ATOM 668 C C . LYS A 1 82 ? 25.657 -6.396 -17.804 1.00 92.75 82 LYS A C 1
ATOM 670 O O . LYS A 1 82 ? 26.241 -6.782 -16.789 1.00 92.75 82 LYS A O 1
ATOM 675 N N . ALA A 1 83 ? 25.326 -7.220 -18.793 1.00 93.44 83 ALA A N 1
ATOM 676 C CA . ALA A 1 83 ? 25.653 -8.638 -18.816 1.00 93.44 83 ALA A CA 1
ATOM 677 C C . ALA A 1 83 ? 27.164 -8.847 -18.976 1.00 93.44 83 ALA A C 1
ATOM 679 O O . ALA A 1 83 ? 27.723 -9.736 -18.336 1.00 93.44 83 ALA A O 1
ATOM 680 N N . ALA A 1 84 ? 27.847 -7.998 -19.750 1.00 93.31 84 ALA A N 1
ATOM 681 C CA . ALA A 1 84 ? 29.305 -8.020 -19.854 1.00 93.31 84 ALA A CA 1
ATOM 682 C C . ALA A 1 84 ? 29.999 -7.626 -18.533 1.00 93.31 84 ALA A C 1
ATOM 684 O O . ALA A 1 84 ? 31.057 -8.162 -18.200 1.00 93.31 84 ALA A O 1
ATOM 685 N N . GLU A 1 85 ? 29.397 -6.726 -17.751 1.00 89.25 85 GLU A N 1
ATOM 686 C CA . GLU A 1 85 ? 29.887 -6.317 -16.424 1.00 89.25 85 GLU A CA 1
ATOM 687 C C . GLU A 1 85 ? 29.502 -7.281 -15.287 1.00 89.25 85 GLU A C 1
ATOM 689 O O . GLU A 1 85 ? 29.963 -7.138 -14.142 1.00 89.25 85 GLU A O 1
ATOM 694 N N . TYR A 1 86 ? 28.643 -8.261 -15.568 1.00 90.62 86 TYR A N 1
ATOM 695 C CA . TYR A 1 86 ? 28.157 -9.207 -14.578 1.00 90.62 86 TYR A CA 1
ATOM 696 C C . TYR A 1 86 ? 29.267 -10.173 -14.154 1.00 90.62 86 TYR A C 1
ATOM 698 O O . TYR A 1 86 ? 29.680 -11.066 -14.890 1.00 90.62 86 TYR A O 1
ATOM 706 N N . LYS A 1 87 ? 29.743 -10.016 -12.914 1.00 82.75 87 LYS A N 1
ATOM 707 C CA . LYS A 1 87 ? 30.854 -10.821 -12.377 1.00 82.75 87 LYS A CA 1
ATOM 708 C C . LYS A 1 87 ? 30.432 -12.212 -11.894 1.00 82.75 87 LYS A C 1
ATOM 710 O O . LYS A 1 87 ? 31.288 -13.079 -11.737 1.00 82.75 87 LYS A O 1
ATOM 715 N N . GLY A 1 88 ? 29.136 -12.424 -11.649 1.00 84.81 88 GLY A N 1
ATOM 716 C CA . GLY A 1 88 ? 28.606 -13.649 -11.050 1.00 84.81 88 GLY A CA 1
ATOM 717 C C . GLY A 1 88 ? 29.009 -13.862 -9.582 1.00 84.81 88 GLY A C 1
ATOM 718 O O . GLY A 1 88 ? 29.885 -13.193 -9.036 1.00 84.81 88 GLY A O 1
ATOM 719 N N . GLY A 1 89 ? 28.345 -14.812 -8.916 1.00 83.19 89 GLY A N 1
ATOM 720 C CA . GLY A 1 89 ? 28.718 -15.277 -7.573 1.00 83.19 89 GLY A CA 1
ATOM 721 C C . GLY A 1 89 ? 28.177 -14.452 -6.396 1.00 83.19 89 GLY A C 1
ATOM 722 O O . GLY A 1 89 ? 27.263 -13.633 -6.533 1.00 83.19 89 GLY A O 1
ATOM 723 N N . ALA A 1 90 ? 28.712 -14.717 -5.201 1.00 74.69 90 ALA A N 1
ATOM 724 C CA . ALA A 1 90 ? 28.252 -14.111 -3.952 1.00 74.69 90 ALA A CA 1
ATOM 725 C C . ALA A 1 90 ? 28.428 -12.580 -3.971 1.00 74.69 90 ALA A C 1
ATOM 727 O O . ALA A 1 90 ? 29.526 -12.078 -4.188 1.00 74.69 90 ALA A O 1
ATOM 728 N N . GLY A 1 91 ? 27.337 -11.842 -3.741 1.00 78.81 91 GLY A N 1
ATOM 729 C CA . GLY A 1 91 ? 27.313 -10.373 -3.777 1.00 78.81 91 GLY A CA 1
ATOM 730 C C . GLY A 1 91 ? 26.843 -9.763 -5.104 1.00 78.81 91 GLY A C 1
ATOM 731 O O . GLY A 1 91 ? 26.581 -8.565 -5.151 1.00 78.81 91 GLY A O 1
ATOM 732 N N . SER A 1 92 ? 26.647 -10.568 -6.154 1.00 89.19 92 SER A N 1
ATOM 733 C CA . SER A 1 92 ? 26.145 -10.100 -7.459 1.00 89.19 92 SER A CA 1
ATOM 734 C C . SER A 1 92 ? 24.612 -10.035 -7.562 1.00 89.19 92 SER A C 1
ATOM 736 O O . SER A 1 92 ? 24.075 -9.736 -8.626 1.00 89.19 92 SER A O 1
ATOM 738 N N . THR A 1 93 ? 23.884 -10.270 -6.463 1.00 88.75 93 THR A N 1
ATOM 739 C CA . THR A 1 93 ? 22.410 -10.342 -6.439 1.00 88.75 93 THR A CA 1
ATOM 740 C C . THR A 1 93 ? 21.746 -9.097 -7.022 1.00 88.75 93 THR A C 1
ATOM 742 O O . THR A 1 93 ? 20.749 -9.209 -7.727 1.00 88.75 93 THR A O 1
ATOM 745 N N . ARG A 1 94 ? 22.312 -7.909 -6.774 1.00 87.12 94 ARG A N 1
ATOM 746 C CA . ARG A 1 94 ? 21.775 -6.656 -7.320 1.00 87.12 94 ARG A CA 1
ATOM 747 C C . ARG A 1 94 ? 21.945 -6.563 -8.838 1.00 87.12 94 ARG A C 1
ATOM 749 O O . ARG A 1 94 ? 21.006 -6.159 -9.505 1.00 87.12 94 ARG A O 1
ATOM 756 N N . GLN A 1 95 ? 23.095 -6.982 -9.367 1.00 90.75 95 GLN A N 1
ATOM 757 C CA . GLN A 1 95 ? 23.340 -7.015 -10.814 1.00 90.75 95 GLN A CA 1
ATOM 758 C C . GLN A 1 95 ? 22.439 -8.052 -11.501 1.00 90.75 95 GLN A C 1
ATOM 760 O O . GLN A 1 95 ? 21.880 -7.782 -12.556 1.00 90.75 95 GLN A O 1
ATOM 765 N N . ALA A 1 96 ? 22.239 -9.216 -10.873 1.00 91.56 96 ALA A N 1
ATOM 766 C CA . ALA A 1 96 ? 21.320 -10.234 -11.381 1.00 91.56 96 ALA A CA 1
ATOM 767 C C . ALA A 1 96 ? 19.862 -9.739 -11.398 1.00 91.56 96 ALA A C 1
ATOM 769 O O . ALA A 1 96 ? 19.146 -9.970 -12.367 1.00 91.56 96 ALA A O 1
ATOM 770 N N . ALA A 1 97 ? 19.427 -9.031 -10.350 1.00 91.12 97 ALA A N 1
ATOM 771 C CA . ALA A 1 97 ? 18.095 -8.432 -10.297 1.00 91.12 97 ALA A CA 1
ATOM 772 C C . ALA A 1 97 ? 17.903 -7.334 -11.358 1.00 91.12 97 ALA A C 1
ATOM 774 O O . ALA A 1 97 ? 16.835 -7.253 -11.955 1.00 91.12 97 ALA A O 1
ATOM 775 N N . GLU A 1 98 ? 18.933 -6.522 -11.616 1.00 91.75 98 GLU A N 1
ATOM 776 C CA . GLU A 1 98 ? 18.920 -5.497 -12.669 1.00 91.75 98 GLU A CA 1
ATOM 777 C C . GLU A 1 98 ? 18.761 -6.130 -14.061 1.00 91.75 98 GLU A C 1
ATOM 779 O O . GLU A 1 98 ? 17.865 -5.745 -14.807 1.00 91.75 98 GLU A O 1
ATOM 784 N N . LEU A 1 99 ? 19.539 -7.174 -14.371 1.00 94.56 99 LEU A N 1
ATOM 785 C CA . LEU A 1 99 ? 19.422 -7.913 -15.634 1.00 94.56 99 LEU A CA 1
ATOM 786 C C . LEU A 1 99 ? 18.036 -8.544 -15.820 1.00 94.56 99 LEU A C 1
ATOM 788 O O . LEU A 1 99 ? 17.443 -8.408 -16.887 1.00 94.56 99 LEU A O 1
ATOM 792 N N . LEU A 1 100 ? 17.492 -9.178 -14.776 1.00 93.94 100 LEU A N 1
ATOM 793 C CA . LEU A 1 100 ? 16.140 -9.749 -14.809 1.00 93.94 100 LEU A CA 1
ATOM 794 C C . LEU A 1 100 ? 15.062 -8.681 -15.028 1.00 93.94 100 LEU A C 1
ATOM 796 O O . LEU A 1 100 ? 14.083 -8.936 -15.730 1.00 93.94 100 LEU A O 1
ATOM 800 N N . SER A 1 101 ? 15.229 -7.493 -14.443 1.00 91.62 101 SER A N 1
ATOM 801 C CA . SER A 1 101 ? 14.301 -6.375 -14.636 1.00 91.62 101 SER A CA 1
ATOM 802 C C . SER A 1 101 ? 14.277 -5.913 -16.093 1.00 91.62 101 SER A C 1
ATOM 804 O O . SER A 1 101 ? 13.198 -5.722 -16.654 1.00 91.62 101 SER A O 1
ATOM 806 N N . ILE A 1 102 ? 15.452 -5.769 -16.716 1.00 94.56 102 ILE A N 1
ATOM 807 C CA . ILE A 1 102 ? 15.573 -5.360 -18.121 1.00 94.56 102 ILE A CA 1
ATOM 808 C C . ILE A 1 102 ? 14.982 -6.436 -19.045 1.00 94.56 102 ILE A C 1
ATOM 810 O O . ILE A 1 102 ? 14.176 -6.114 -19.916 1.00 94.56 102 ILE A O 1
ATOM 814 N N . ASP A 1 103 ? 15.314 -7.711 -18.821 1.00 95.25 103 ASP A N 1
ATOM 815 C CA . ASP A 1 103 ? 14.803 -8.836 -19.621 1.00 95.25 103 ASP A CA 1
ATOM 816 C C . ASP A 1 103 ? 13.271 -8.951 -19.547 1.00 95.25 103 ASP A C 1
ATOM 818 O O . ASP A 1 103 ? 12.591 -9.025 -20.571 1.00 95.25 103 ASP A O 1
ATOM 822 N N . THR A 1 104 ? 12.701 -8.845 -18.342 1.00 94.00 104 THR A N 1
ATOM 823 C CA . THR A 1 104 ? 11.239 -8.855 -18.148 1.00 94.00 104 THR A CA 1
ATOM 824 C C . THR A 1 104 ? 10.564 -7.722 -18.925 1.00 94.00 104 THR A C 1
ATOM 826 O O . THR A 1 104 ? 9.483 -7.901 -19.492 1.00 94.00 104 THR A O 1
ATOM 829 N N . ARG A 1 105 ? 11.192 -6.541 -18.975 1.00 92.94 105 ARG A N 1
ATOM 830 C CA . ARG A 1 105 ? 10.657 -5.386 -19.703 1.00 92.94 105 ARG A CA 1
ATOM 831 C C . ARG A 1 105 ? 10.712 -5.587 -21.215 1.00 92.94 105 ARG A C 1
ATOM 833 O O . ARG A 1 105 ? 9.728 -5.279 -21.885 1.00 92.94 105 ARG A O 1
ATOM 840 N N . ILE A 1 106 ? 11.818 -6.121 -21.732 1.00 94.62 106 ILE A N 1
ATOM 841 C CA . ILE A 1 106 ? 11.969 -6.483 -23.149 1.00 94.62 106 ILE A CA 1
ATOM 842 C C . ILE A 1 106 ? 10.852 -7.449 -23.556 1.00 94.62 106 ILE A C 1
ATOM 844 O O . ILE A 1 106 ? 10.108 -7.157 -24.489 1.00 94.62 106 ILE A O 1
ATOM 848 N N . GLN A 1 107 ? 10.657 -8.531 -22.796 1.00 93.25 107 GLN A N 1
ATOM 849 C CA . GLN A 1 107 ? 9.616 -9.528 -23.073 1.00 93.25 107 GLN A CA 1
ATOM 850 C C . GLN A 1 107 ? 8.206 -8.926 -23.070 1.00 93.25 107 GLN A C 1
ATOM 852 O O . GLN A 1 107 ? 7.379 -9.276 -23.914 1.00 93.25 107 GLN A O 1
ATOM 857 N N . ALA A 1 108 ? 7.920 -8.011 -22.139 1.00 92.44 108 ALA A N 1
ATOM 858 C CA . ALA A 1 108 ? 6.624 -7.344 -22.062 1.00 92.44 108 ALA A CA 1
ATOM 859 C C . ALA A 1 108 ? 6.346 -6.455 -23.287 1.00 92.44 108 ALA A C 1
ATOM 861 O O . ALA A 1 108 ? 5.227 -6.464 -23.799 1.00 92.44 108 ALA A O 1
ATOM 862 N N . LEU A 1 109 ? 7.350 -5.714 -23.769 1.00 92.62 109 LEU A N 1
ATOM 863 C CA . LEU A 1 109 ? 7.225 -4.861 -24.956 1.00 92.62 109 LEU A CA 1
ATOM 864 C C . LEU A 1 109 ? 7.080 -5.691 -26.235 1.00 92.62 109 LEU A C 1
ATOM 866 O O . LEU A 1 109 ? 6.172 -5.441 -27.020 1.00 92.62 109 LEU A O 1
ATOM 870 N N . GLU A 1 110 ? 7.899 -6.728 -26.399 1.00 91.75 110 GLU A N 1
ATOM 871 C CA . GLU A 1 110 ? 7.825 -7.632 -27.554 1.00 91.75 110 GLU A CA 1
ATOM 872 C C . GLU A 1 110 ? 6.483 -8.374 -27.615 1.00 91.75 110 GLU A C 1
ATOM 874 O O . GLU A 1 110 ? 5.901 -8.534 -28.686 1.00 91.75 110 GLU A O 1
ATOM 879 N N . SER A 1 111 ? 5.947 -8.779 -26.459 1.00 89.94 111 SER A N 1
ATOM 880 C CA . SER A 1 111 ? 4.619 -9.400 -26.378 1.00 89.94 111 SER A CA 1
ATOM 881 C C . SER A 1 111 ? 3.498 -8.421 -26.743 1.00 89.94 111 SER A C 1
ATOM 883 O O . SER A 1 111 ? 2.507 -8.825 -27.351 1.00 89.94 111 SER A O 1
ATOM 885 N N . ALA A 1 112 ? 3.639 -7.142 -2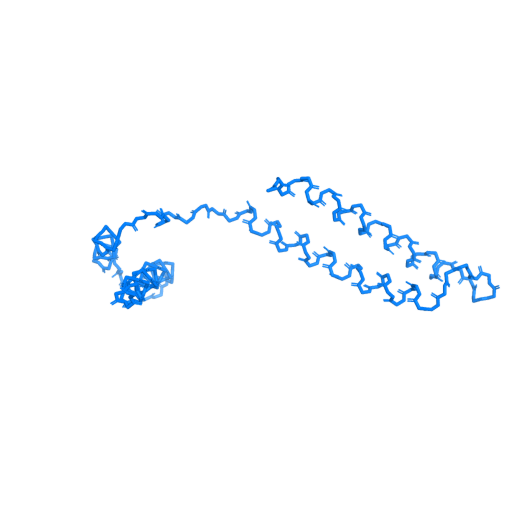6.381 1.00 86.81 112 ALA A N 1
ATOM 886 C CA . ALA A 1 112 ? 2.673 -6.104 -26.729 1.00 86.81 112 ALA A CA 1
ATOM 887 C C . ALA A 1 112 ? 2.704 -5.766 -28.230 1.00 86.81 112 ALA A C 1
ATOM 889 O O . ALA A 1 112 ? 1.647 -5.595 -28.831 1.00 86.81 112 ALA A O 1
ATOM 890 N N . GLU A 1 113 ? 3.891 -5.723 -28.842 1.00 80.62 113 GLU A N 1
ATOM 891 C CA . GLU A 1 113 ? 4.061 -5.520 -30.287 1.00 80.62 113 GLU A CA 1
ATOM 892 C C . GLU A 1 113 ? 3.499 -6.703 -31.091 1.00 80.62 113 GLU A C 1
ATOM 894 O O . GLU A 1 113 ? 2.732 -6.497 -32.029 1.00 80.62 113 GLU A O 1
ATOM 899 N N . ALA A 1 114 ? 3.782 -7.941 -30.674 1.00 76.44 114 ALA A N 1
ATOM 900 C CA . ALA A 1 114 ? 3.275 -9.146 -31.335 1.00 76.44 114 ALA A CA 1
ATOM 901 C C . ALA A 1 114 ?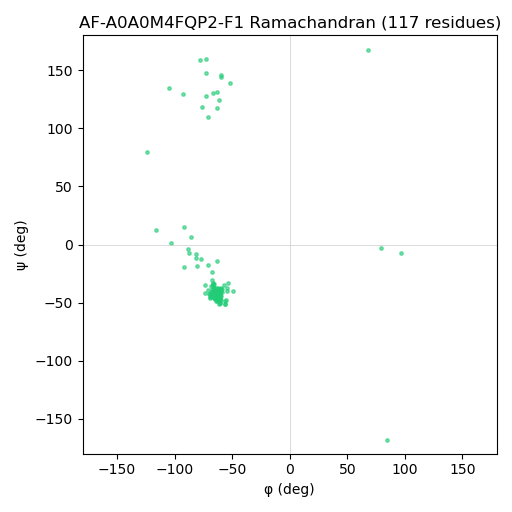 1.750 -9.328 -31.201 1.00 76.44 114 ALA A C 1
ATOM 903 O O . ALA A 1 114 ? 1.111 -9.905 -32.078 1.00 76.44 114 ALA A O 1
ATOM 904 N N . GLY A 1 115 ? 1.151 -8.847 -30.106 1.00 67.25 115 GLY A N 1
ATOM 905 C CA . GLY A 1 115 ? -0.300 -8.874 -29.890 1.00 67.25 115 GLY A CA 1
ATOM 906 C C . GLY A 1 115 ? -1.068 -7.738 -30.576 1.00 67.25 115 GLY A C 1
ATOM 907 O O . GLY A 1 115 ? -2.293 -7.794 -30.638 1.00 67.25 115 GLY A O 1
ATOM 908 N N . GLY A 1 116 ? -0.370 -6.716 -31.082 1.00 58.50 116 GLY A N 1
ATOM 909 C CA . GLY A 1 116 ? -0.951 -5.586 -31.815 1.00 58.50 116 GLY A CA 1
ATOM 910 C C . GLY A 1 116 ? -1.077 -5.809 -33.326 1.00 58.50 116 GLY A C 1
ATOM 911 O O . GLY A 1 116 ? -1.621 -4.953 -34.015 1.00 58.50 116 GLY A O 1
ATOM 912 N N . GLU A 1 117 ? -0.595 -6.941 -33.849 1.00 52.81 117 GLU A N 1
ATOM 913 C CA . GLU A 1 117 ? -0.604 -7.274 -35.284 1.00 52.81 117 GLU A CA 1
ATOM 914 C C . GLU A 1 117 ? -1.861 -8.065 -35.719 1.00 52.81 117 GLU A C 1
ATOM 916 O O . GLU A 1 117 ? -1.916 -8.640 -36.806 1.00 52.81 117 GLU A O 1
ATOM 921 N N . THR A 1 118 ? -2.903 -8.081 -34.881 1.00 51.47 118 THR A N 1
ATOM 922 C CA . THR A 1 118 ? -4.230 -8.628 -35.207 1.00 51.47 118 THR A CA 1
ATOM 923 C C . THR A 1 118 ? -5.325 -7.584 -34.998 1.00 51.47 118 THR A C 1
ATOM 925 O O . THR A 1 118 ? -6.020 -7.626 -33.984 1.00 51.47 118 THR A O 1
ATOM 928 N N . ASP A 1 119 ? -5.485 -6.669 -35.954 1.00 40.38 119 ASP A N 1
ATOM 929 C CA . ASP A 1 119 ? -6.749 -5.955 -36.208 1.00 40.38 119 ASP A CA 1
ATOM 930 C C . ASP A 1 119 ? -6.874 -5.611 -37.705 1.00 40.38 119 ASP A C 1
ATOM 932 O O . ASP A 1 119 ? -5.887 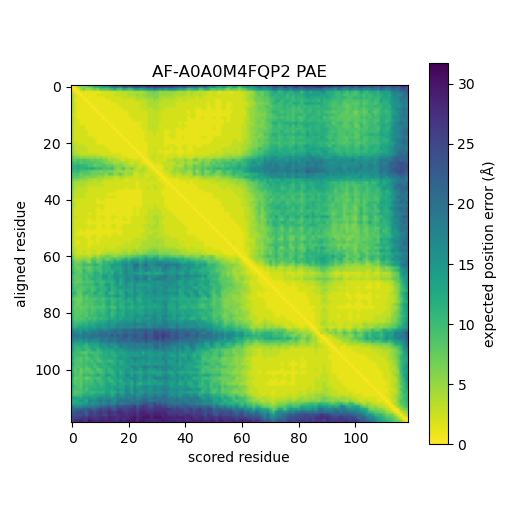-5.094 -38.282 1.00 40.38 119 ASP A O 1
#